Protein AF-A0A433WZS6-F1 (afdb_monomer_lite)

Secondary structure (DSSP, 8-state):
-HHHHHHHHHHHHHHHHHHHHHHHHHHH---GGGGHHHHHHHHHTT----HHHHHHHHHHHHHHHHHHHHHHHHHHHHHHH--

Radius of gyration: 16.36 Å; chains: 1; bounding box: 39×29×44 Å

Structure (mmCIF, N/CA/C/O backbone):
data_AF-A0A433WZS6-F1
#
_entry.id   AF-A0A433WZS6-F1
#
loop_
_atom_site.group_PDB
_atom_site.id
_atom_site.type_symbol
_atom_site.label_atom_id
_atom_site.label_alt_id
_atom_site.label_comp_id
_atom_site.label_asym_id
_atom_site.label_entity_id
_atom_site.label_seq_id
_atom_site.pdbx_PDB_ins_code
_atom_site.Cartn_x
_atom_site.Cartn_y
_atom_site.Cartn_z
_atom_site.occupancy
_atom_site.B_iso_or_equiv
_atom_site.auth_seq_id
_atom_site.auth_comp_id
_atom_site.auth_asym_id
_atom_site.auth_atom_id
_atom_site.pdbx_PDB_model_num
ATOM 1 N N . MET A 1 1 ? -10.073 11.188 15.837 1.00 59.94 1 MET A N 1
ATOM 2 C CA . MET A 1 1 ? -9.687 9.938 16.539 1.00 59.94 1 MET A CA 1
ATOM 3 C C . MET A 1 1 ? -9.453 8.764 15.592 1.00 59.94 1 MET A C 1
ATOM 5 O O . MET A 1 1 ? -8.385 8.186 15.676 1.00 59.94 1 MET A O 1
ATOM 9 N N . LYS A 1 2 ? -10.363 8.432 14.657 1.00 60.81 2 LYS A N 1
ATOM 10 C CA . LYS A 1 2 ? -10.130 7.328 13.696 1.00 60.81 2 LYS A CA 1
ATOM 11 C C . LYS A 1 2 ? -8.863 7.523 12.851 1.00 60.81 2 LYS A C 1
ATOM 13 O O . LYS A 1 2 ? -8.010 6.652 12.863 1.00 60.81 2 LYS A O 1
ATOM 18 N N . ALA A 1 3 ? -8.678 8.703 12.254 1.00 63.53 3 ALA A N 1
ATOM 19 C CA . ALA A 1 3 ? -7.481 9.023 11.465 1.00 63.53 3 ALA A CA 1
ATOM 20 C C . ALA A 1 3 ? -6.154 8.885 12.247 1.00 63.53 3 ALA A C 1
ATOM 22 O O . ALA A 1 3 ? -5.160 8.439 11.685 1.00 63.53 3 ALA A O 1
ATOM 23 N N . LEU A 1 4 ? -6.162 9.191 13.553 1.00 73.00 4 LEU A N 1
ATOM 24 C CA . LEU A 1 4 ? -4.995 9.048 14.439 1.00 73.00 4 LEU A CA 1
ATOM 25 C C . LEU A 1 4 ? -4.609 7.580 14.689 1.00 73.00 4 LEU A C 1
ATOM 27 O O . LEU A 1 4 ? -3.457 7.311 14.997 1.00 73.00 4 LEU A O 1
ATOM 31 N N . ILE A 1 5 ? -5.550 6.640 14.549 1.00 75.88 5 ILE A N 1
ATOM 32 C CA . ILE A 1 5 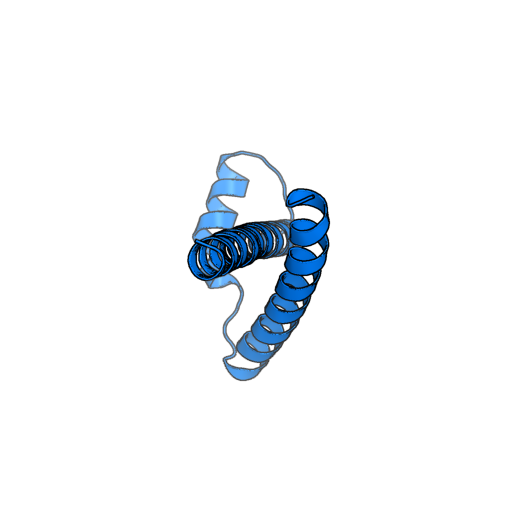? -5.313 5.195 14.703 1.00 75.88 5 ILE A CA 1
ATOM 33 C C . ILE A 1 5 ? -5.039 4.549 13.340 1.00 75.88 5 ILE A C 1
ATOM 35 O O . ILE A 1 5 ? -4.200 3.660 13.229 1.00 75.88 5 ILE A O 1
ATOM 39 N N . THR A 1 6 ? -5.704 5.015 12.281 1.00 77.00 6 THR A N 1
ATOM 40 C CA . THR A 1 6 ? -5.517 4.492 10.922 1.00 77.00 6 THR A CA 1
ATOM 41 C C . THR A 1 6 ? -4.078 4.641 10.448 1.00 77.00 6 THR A C 1
ATOM 43 O O . THR A 1 6 ? -3.563 3.734 9.808 1.00 77.00 6 THR A O 1
ATOM 46 N N . LEU A 1 7 ? -3.418 5.750 10.783 1.00 79.44 7 LEU A N 1
ATOM 47 C CA . LEU A 1 7 ? -2.053 6.034 10.342 1.00 79.44 7 LEU A CA 1
ATOM 48 C C . LEU A 1 7 ? -1.015 5.044 10.917 1.00 79.44 7 LEU A C 1
ATOM 50 O O . LEU A 1 7 ? -0.324 4.408 10.123 1.00 79.44 7 LEU A O 1
ATOM 54 N N . PRO A 1 8 ? -0.932 4.805 12.243 1.00 83.19 8 PRO A N 1
ATOM 55 C CA . PRO A 1 8 ? -0.038 3.781 12.785 1.00 83.19 8 PRO A CA 1
ATOM 56 C C . PRO A 1 8 ? -0.403 2.362 12.326 1.00 83.19 8 PRO A C 1
ATOM 58 O O . PRO A 1 8 ? 0.496 1.575 12.036 1.00 83.19 8 PRO A O 1
ATOM 61 N N . VAL A 1 9 ? -1.693 2.033 12.174 1.00 82.69 9 VAL A N 1
ATOM 62 C CA . VAL A 1 9 ? -2.106 0.734 11.608 1.00 82.69 9 VAL A CA 1
ATOM 63 C C . VAL A 1 9 ? -1.627 0.594 10.159 1.00 82.69 9 VAL A C 1
ATOM 65 O O . VAL A 1 9 ? -1.115 -0.459 9.792 1.00 82.69 9 VAL A O 1
ATOM 68 N N . ALA A 1 10 ? -1.719 1.649 9.348 1.00 82.12 10 ALA A N 1
ATOM 69 C CA . ALA A 1 10 ? -1.234 1.643 7.970 1.00 82.12 10 ALA A CA 1
ATOM 70 C C . ALA A 1 10 ? 0.282 1.454 7.893 1.00 82.12 10 ALA A C 1
ATOM 72 O O . ALA A 1 10 ? 0.742 0.704 7.040 1.00 82.12 10 ALA A O 1
ATOM 73 N N . VAL A 1 11 ? 1.054 2.062 8.799 1.00 84.56 11 VAL A N 1
ATOM 74 C CA . VAL A 1 11 ? 2.510 1.852 8.873 1.00 84.56 11 VAL A CA 1
ATOM 75 C C . VAL A 1 11 ? 2.837 0.396 9.211 1.00 84.56 11 VAL A C 1
ATOM 77 O O . VAL A 1 11 ? 3.673 -0.211 8.546 1.00 84.56 11 VAL A O 1
ATOM 80 N N . VAL A 1 12 ? 2.154 -0.199 10.194 1.00 85.94 12 VAL A N 1
ATOM 81 C CA . VAL A 1 12 ? 2.361 -1.612 10.562 1.00 85.94 12 VAL A CA 1
ATOM 82 C C . VAL A 1 12 ? 2.023 -2.540 9.396 1.00 85.94 12 VAL A C 1
ATOM 84 O O . VAL A 1 12 ? 2.803 -3.432 9.066 1.00 85.94 12 VAL A O 1
ATOM 87 N N . VAL A 1 13 ? 0.884 -2.307 8.743 1.00 87.38 13 VAL A N 1
ATOM 88 C CA . VAL A 1 13 ? 0.457 -3.075 7.569 1.00 87.38 13 VAL A CA 1
ATOM 89 C C . VAL A 1 13 ? 1.462 -2.913 6.427 1.00 87.38 13 VAL A C 1
ATOM 91 O O . VAL A 1 13 ? 1.841 -3.910 5.822 1.00 87.38 13 VAL A O 1
ATOM 94 N N . TYR A 1 14 ? 1.967 -1.701 6.190 1.00 86.38 14 TYR A N 1
ATOM 95 C CA . TYR A 1 14 ? 2.975 -1.422 5.167 1.00 86.38 14 TYR A CA 1
ATOM 96 C C . TYR A 1 14 ? 4.278 -2.181 5.406 1.00 86.38 14 TYR A C 1
ATOM 98 O O . TYR A 1 14 ? 4.784 -2.825 4.489 1.00 86.38 14 TYR A O 1
ATOM 106 N N . LEU A 1 15 ? 4.795 -2.172 6.636 1.00 86.94 15 LEU A N 1
ATOM 107 C CA . LEU A 1 15 ? 6.006 -2.916 6.993 1.00 86.94 15 LEU A CA 1
ATOM 108 C C . LEU A 1 15 ? 5.802 -4.431 6.853 1.00 86.94 15 LEU A C 1
ATOM 110 O O . LEU A 1 15 ? 6.666 -5.124 6.314 1.00 86.94 15 LEU A O 1
ATOM 114 N N . ALA A 1 16 ? 4.644 -4.943 7.280 1.00 84.31 16 ALA A N 1
ATOM 115 C CA . ALA A 1 16 ? 4.299 -6.355 7.141 1.00 84.31 16 ALA A CA 1
ATOM 116 C C . ALA A 1 16 ? 4.178 -6.775 5.666 1.00 84.31 16 ALA A C 1
ATOM 118 O O . ALA A 1 16 ? 4.724 -7.808 5.277 1.00 84.31 16 ALA A O 1
ATOM 119 N N . LEU A 1 17 ? 3.523 -5.959 4.832 1.00 83.12 17 LEU A N 1
ATOM 120 C CA . LEU A 1 17 ? 3.443 -6.165 3.385 1.00 83.12 17 LEU A CA 1
ATOM 121 C C . LEU A 1 17 ? 4.825 -6.106 2.742 1.00 83.12 17 LEU A C 1
ATOM 123 O O . LEU A 1 17 ? 5.141 -6.976 1.936 1.00 83.12 17 LEU A O 1
ATOM 127 N N . GLY A 1 18 ? 5.655 -5.131 3.114 1.00 80.88 18 GLY A N 1
ATOM 128 C CA . GLY A 1 18 ? 7.049 -5.018 2.685 1.00 80.88 18 GLY A CA 1
ATOM 129 C C . GLY A 1 18 ? 7.814 -6.321 2.893 1.00 80.88 18 GLY A C 1
ATOM 130 O O . GLY A 1 18 ? 8.353 -6.892 1.944 1.00 80.88 18 GLY A O 1
ATOM 131 N N . ASN A 1 19 ? 7.775 -6.838 4.121 1.00 83.94 19 ASN A N 1
ATOM 132 C CA . ASN A 1 19 ? 8.470 -8.065 4.489 1.00 83.94 19 ASN A CA 1
ATOM 133 C C . ASN A 1 19 ? 7.896 -9.309 3.786 1.00 83.94 19 ASN A C 1
ATOM 135 O O . ASN A 1 19 ? 8.643 -10.119 3.240 1.00 83.94 19 ASN A O 1
ATOM 139 N N . ALA A 1 20 ? 6.567 -9.449 3.738 1.00 79.88 20 ALA A N 1
ATOM 140 C CA . ALA A 1 20 ? 5.909 -10.579 3.080 1.00 79.88 20 ALA A CA 1
ATOM 141 C C . ALA A 1 20 ? 6.202 -10.616 1.574 1.00 79.88 20 ALA A C 1
ATOM 143 O O . ALA A 1 20 ? 6.454 -11.674 1.002 1.00 79.88 20 ALA A O 1
ATOM 144 N N . THR A 1 21 ? 6.213 -9.447 0.940 1.00 79.06 21 THR A N 1
ATOM 145 C CA . THR A 1 21 ? 6.475 -9.306 -0.490 1.00 79.06 21 THR A CA 1
ATOM 146 C C . THR A 1 21 ? 7.941 -9.595 -0.807 1.00 79.06 21 THR A C 1
ATOM 148 O O . THR A 1 21 ? 8.233 -10.291 -1.778 1.00 79.06 21 THR A O 1
ATOM 151 N N . HIS A 1 22 ? 8.863 -9.146 0.052 1.00 77.56 22 HIS A N 1
ATOM 152 C CA . HIS A 1 22 ? 10.280 -9.487 -0.050 1.00 77.56 22 HIS A CA 1
ATOM 153 C C . HIS A 1 22 ? 10.504 -11.004 0.033 1.00 77.56 22 HIS A C 1
ATOM 155 O O . HIS A 1 22 ? 11.122 -11.581 -0.860 1.00 77.56 22 HIS A O 1
ATOM 161 N N . HIS A 1 23 ? 9.927 -11.668 1.040 1.00 78.19 23 HIS A N 1
ATOM 162 C CA . HIS A 1 23 ? 10.000 -13.124 1.176 1.00 78.19 23 HIS A CA 1
ATOM 163 C C . HIS A 1 23 ? 9.362 -13.865 -0.004 1.00 78.19 23 HIS A C 1
ATOM 165 O O . HIS A 1 23 ? 9.935 -14.832 -0.505 1.00 78.19 23 HIS A O 1
ATOM 171 N N . TYR A 1 24 ? 8.200 -13.408 -0.480 1.00 77.06 24 TYR A N 1
ATOM 172 C CA . TYR A 1 24 ? 7.516 -14.023 -1.613 1.00 77.06 24 TYR A CA 1
ATOM 173 C C . TYR A 1 24 ? 8.355 -13.950 -2.889 1.00 77.06 24 TYR A C 1
ATOM 175 O O . TYR A 1 24 ? 8.487 -14.954 -3.587 1.00 77.06 24 TYR A O 1
ATOM 183 N N . PHE A 1 25 ? 8.950 -12.799 -3.204 1.00 76.69 25 PHE A N 1
ATOM 184 C CA . PHE A 1 25 ? 9.781 -12.667 -4.400 1.00 76.69 25 PHE A CA 1
ATOM 185 C C . PHE A 1 25 ? 11.126 -13.385 -4.271 1.00 76.69 25 PHE A C 1
ATOM 187 O O . PHE A 1 25 ? 11.568 -13.998 -5.241 1.00 76.69 25 PHE A O 1
ATOM 194 N N . ALA A 1 26 ? 11.722 -13.403 -3.075 1.00 73.81 26 ALA A N 1
ATOM 195 C CA . ALA A 1 26 ? 12.928 -14.180 -2.803 1.00 73.81 26 ALA A CA 1
ATOM 196 C C . ALA A 1 26 ? 12.701 -15.690 -2.990 1.00 73.81 26 ALA A C 1
ATOM 198 O O . ALA A 1 26 ? 13.557 -16.374 -3.545 1.00 73.81 26 ALA A O 1
ATOM 199 N N . TRP A 1 27 ? 11.544 -16.213 -2.568 1.00 72.19 27 TRP A N 1
ATOM 200 C CA . TRP A 1 27 ? 11.241 -17.644 -2.665 1.00 72.19 27 TRP A CA 1
ATOM 201 C C . TRP A 1 27 ? 10.675 -18.065 -4.028 1.00 72.19 27 TRP A C 1
ATOM 203 O O . TRP A 1 27 ? 10.999 -19.137 -4.531 1.00 72.19 27 TRP A O 1
ATOM 213 N N . SER A 1 28 ? 9.834 -17.233 -4.649 1.00 70.06 28 SER A N 1
ATOM 214 C CA . SER A 1 28 ? 9.145 -17.584 -5.900 1.00 70.06 28 SER A CA 1
ATOM 215 C C . SER A 1 28 ? 9.959 -17.311 -7.166 1.00 70.06 28 SER A C 1
ATOM 217 O O . SER A 1 28 ? 9.529 -17.706 -8.251 1.00 70.06 28 SER A O 1
ATOM 219 N N . GLY A 1 29 ? 11.073 -16.575 -7.069 1.00 68.56 29 GLY A N 1
ATOM 220 C CA . GLY A 1 29 ? 11.847 -16.114 -8.228 1.00 68.56 29 GLY A CA 1
ATOM 221 C C . GLY A 1 29 ? 11.056 -15.207 -9.182 1.00 68.56 29 GLY A C 1
ATOM 222 O O . GLY A 1 29 ? 11.534 -14.872 -10.267 1.00 68.56 29 GLY A O 1
ATOM 223 N N . ARG A 1 30 ? 9.827 -14.809 -8.817 1.00 68.19 30 ARG A N 1
ATOM 224 C CA . ARG A 1 30 ? 9.027 -13.873 -9.602 1.00 68.19 30 ARG A CA 1
ATOM 225 C C . ARG A 1 30 ? 9.612 -12.475 -9.449 1.00 68.19 30 ARG A C 1
ATOM 227 O O . ARG A 1 30 ? 10.131 -12.095 -8.409 1.00 68.19 30 ARG A O 1
ATOM 234 N N . SER A 1 31 ? 9.508 -11.698 -10.515 1.00 68.75 31 SER A N 1
ATOM 235 C CA . SER A 1 31 ? 9.868 -10.284 -10.504 1.00 68.75 31 SER A CA 1
ATOM 236 C C . SER A 1 31 ? 8.606 -9.438 -10.339 1.00 68.75 31 SER A C 1
ATOM 238 O O . SER A 1 31 ? 7.491 -9.914 -10.570 1.00 68.75 31 SER A O 1
ATOM 240 N N . TRP A 1 32 ? 8.778 -8.149 -10.054 1.00 71.12 32 TRP A N 1
ATOM 241 C CA . TRP A 1 32 ? 7.729 -7.124 -10.017 1.00 71.12 32 TRP A CA 1
ATOM 242 C C . TRP A 1 32 ? 6.971 -6.933 -11.346 1.00 71.12 32 TRP A C 1
ATOM 244 O O . TRP A 1 32 ? 6.156 -6.026 -11.465 1.00 71.12 32 TRP A O 1
ATOM 254 N N . LYS A 1 33 ? 7.179 -7.810 -12.338 1.00 68.88 33 LYS A N 1
ATOM 255 C CA . LYS A 1 33 ? 6.428 -7.897 -13.598 1.00 68.88 33 LYS A CA 1
ATOM 256 C C . LYS A 1 33 ? 4.911 -7.974 -13.408 1.00 68.88 33 LYS A C 1
ATOM 258 O O . LYS A 1 33 ? 4.194 -7.586 -14.316 1.00 68.88 33 LYS A O 1
ATOM 263 N N . VAL A 1 34 ? 4.413 -8.423 -12.252 1.00 72.50 34 VAL A N 1
ATOM 264 C CA . VAL A 1 34 ? 2.971 -8.379 -11.932 1.00 72.50 34 VAL A CA 1
ATOM 265 C C . VAL A 1 34 ? 2.411 -6.948 -11.901 1.00 72.50 34 VAL A C 1
ATOM 267 O O . VAL A 1 34 ? 1.229 -6.743 -12.150 1.00 72.50 34 VAL A O 1
ATOM 270 N N . LEU A 1 35 ? 3.264 -5.950 -11.653 1.00 72.94 35 LEU A N 1
ATOM 271 C CA . LEU A 1 35 ? 2.916 -4.530 -11.680 1.00 72.94 35 LEU A CA 1
ATOM 272 C C . LEU A 1 35 ? 3.128 -3.891 -13.063 1.00 72.94 35 LEU A C 1
ATOM 274 O O . LEU A 1 35 ? 3.016 -2.673 -13.186 1.00 72.94 35 LEU A O 1
ATOM 278 N N . SER A 1 36 ? 3.395 -4.678 -14.114 1.00 77.06 36 SER A N 1
ATOM 279 C CA . SER A 1 36 ? 3.575 -4.155 -15.476 1.00 77.06 36 SER A CA 1
ATOM 280 C C . SER A 1 36 ? 2.436 -3.256 -15.973 1.00 77.06 36 SER A C 1
ATOM 282 O O . SER A 1 36 ? 2.759 -2.248 -16.602 1.00 77.06 36 SER A O 1
ATOM 284 N N . PRO A 1 37 ? 1.143 -3.498 -15.655 1.00 81.94 37 PRO A N 1
ATOM 285 C CA . PRO A 1 37 ? 0.082 -2.584 -16.075 1.00 81.94 37 PRO A CA 1
ATOM 286 C C . PRO A 1 37 ? 0.207 -1.210 -15.408 1.00 81.94 37 PRO A C 1
ATOM 288 O O . PRO A 1 37 ? -0.082 -0.193 -16.028 1.00 81.94 37 PRO A O 1
ATOM 291 N N . VAL A 1 38 ? 0.681 -1.162 -14.160 1.00 80.88 38 VAL A N 1
ATOM 292 C CA . VAL A 1 38 ? 0.865 0.088 -13.409 1.00 80.88 38 VAL A CA 1
ATOM 293 C C . VAL A 1 38 ? 2.064 0.867 -13.949 1.00 80.88 38 VAL A C 1
ATOM 295 O O . VAL A 1 38 ? 1.980 2.081 -14.108 1.00 80.88 38 VAL A O 1
ATOM 298 N N . PHE A 1 39 ? 3.154 0.173 -14.295 1.00 81.62 39 PHE A N 1
ATOM 299 C CA . PHE A 1 39 ? 4.306 0.796 -14.955 1.00 81.62 39 PHE A CA 1
ATOM 300 C C . PHE A 1 39 ? 3.927 1.388 -16.318 1.00 81.62 39 PHE A C 1
ATOM 302 O O . PHE A 1 39 ? 4.336 2.503 -16.625 1.00 81.62 39 PHE A O 1
ATOM 309 N N . TYR A 1 40 ? 3.091 0.690 -17.092 1.00 82.06 40 TYR A N 1
ATOM 310 C CA . TYR A 1 40 ? 2.583 1.196 -18.368 1.00 82.06 40 TYR A CA 1
ATOM 311 C C . TYR A 1 40 ? 1.706 2.442 -18.195 1.00 82.06 40 TYR A C 1
ATOM 313 O O . TYR A 1 40 ? 1.865 3.415 -18.922 1.00 82.06 40 TYR A O 1
ATOM 321 N N . VAL A 1 41 ? 0.809 2.447 -17.204 1.00 84.44 41 VAL A N 1
ATOM 322 C CA . VAL A 1 41 ? -0.031 3.619 -16.908 1.00 84.44 41 VAL A CA 1
ATOM 323 C C . VAL A 1 41 ? 0.814 4.812 -16.454 1.00 84.44 41 VAL A C 1
ATOM 325 O O . VAL A 1 41 ? 0.536 5.934 -16.860 1.00 84.44 41 VAL A O 1
ATOM 328 N N . ASN A 1 42 ? 1.859 4.592 -15.653 1.00 85.06 42 ASN A N 1
ATOM 329 C CA . ASN A 1 42 ? 2.784 5.651 -15.243 1.00 85.06 42 ASN A CA 1
ATOM 330 C C . ASN A 1 42 ? 3.475 6.325 -16.438 1.00 85.06 42 ASN A C 1
ATOM 332 O O . ASN A 1 42 ? 3.560 7.550 -16.479 1.00 85.06 42 ASN A O 1
ATOM 336 N N . ASP A 1 43 ? 3.933 5.519 -17.397 1.00 82.75 43 ASP A N 1
ATOM 337 C CA . ASP A 1 43 ? 4.570 5.992 -18.628 1.00 82.75 43 ASP A CA 1
ATOM 338 C C . ASP A 1 43 ? 3.561 6.723 -19.533 1.00 82.75 43 ASP A C 1
ATOM 340 O O . ASP A 1 43 ? 3.796 7.847 -19.965 1.00 82.75 43 ASP A O 1
ATOM 344 N N . ALA A 1 44 ? 2.362 6.153 -19.708 1.00 84.88 44 ALA A N 1
ATOM 345 C CA . ALA A 1 44 ? 1.282 6.758 -20.491 1.00 84.88 44 ALA A CA 1
ATOM 346 C C . ALA A 1 44 ? 0.778 8.094 -19.915 1.00 84.88 44 ALA A C 1
ATOM 348 O O . ALA A 1 44 ? 0.337 8.965 -20.663 1.00 84.88 44 ALA A O 1
ATOM 349 N N . LEU A 1 45 ? 0.830 8.258 -18.590 1.00 84.38 45 LEU A N 1
ATOM 350 C CA . LEU A 1 45 ? 0.464 9.494 -17.898 1.00 84.38 45 LEU A CA 1
ATOM 351 C C . LEU A 1 45 ? 1.638 10.478 -17.757 1.00 84.38 45 LEU A C 1
ATOM 353 O O . LEU A 1 45 ? 1.438 11.565 -17.218 1.00 84.38 45 LEU A O 1
ATOM 357 N N . GLY A 1 46 ? 2.844 10.122 -18.217 1.00 80.94 46 GLY A N 1
ATOM 358 C CA . GLY A 1 46 ? 4.027 10.983 -18.147 1.00 80.94 46 GLY A CA 1
ATOM 359 C C . GLY A 1 46 ? 4.455 11.329 -16.718 1.00 80.94 46 GLY A C 1
ATOM 360 O O . GLY A 1 46 ? 4.975 12.414 -16.476 1.00 80.94 46 GLY A O 1
ATOM 361 N N . LEU A 1 47 ? 4.197 10.438 -15.756 1.00 80.19 47 LEU A N 1
ATOM 362 C CA . LEU A 1 47 ? 4.440 10.700 -14.333 1.00 80.19 47 LEU A CA 1
ATOM 363 C C . LEU A 1 47 ? 5.915 10.529 -13.926 1.00 80.19 47 LEU A C 1
ATOM 365 O O . LEU A 1 47 ? 6.273 10.897 -12.810 1.00 80.19 47 LEU A O 1
ATOM 369 N N . ASP A 1 48 ? 6.745 9.954 -14.806 1.00 81.69 48 ASP A N 1
ATOM 370 C CA . ASP A 1 48 ? 8.194 9.724 -14.648 1.00 81.69 48 ASP A CA 1
ATOM 371 C C . ASP A 1 48 ? 8.604 9.099 -13.295 1.00 81.69 48 ASP A C 1
ATOM 373 O O . ASP A 1 48 ? 9.713 9.271 -12.786 1.00 81.69 48 ASP A O 1
ATOM 377 N N . LEU A 1 49 ? 7.691 8.352 -12.661 1.00 80.75 49 LEU A N 1
ATOM 378 C CA . LEU A 1 49 ? 8.000 7.681 -11.405 1.00 80.75 49 LEU A CA 1
ATOM 379 C C . LEU A 1 49 ? 8.891 6.470 -11.674 1.00 80.75 49 LEU A C 1
ATOM 381 O O . LEU A 1 49 ? 8.550 5.575 -12.448 1.00 80.75 49 LEU A O 1
ATOM 385 N N . GLY A 1 50 ? 10.006 6.398 -10.950 1.00 81.25 50 GLY A N 1
ATOM 386 C CA . GLY A 1 50 ? 10.847 5.209 -10.940 1.00 81.25 50 GLY A CA 1
ATOM 387 C C . GLY A 1 50 ? 10.090 3.970 -10.446 1.00 81.25 50 GLY A C 1
ATOM 388 O O . GLY A 1 50 ? 9.167 4.051 -9.631 1.00 81.25 50 GLY A O 1
ATOM 389 N N . GLN A 1 51 ? 10.532 2.790 -10.886 1.00 78.81 51 GLN A N 1
ATOM 390 C CA . GLN A 1 51 ? 9.916 1.504 -10.537 1.00 78.81 51 GLN A CA 1
ATOM 391 C C . GLN A 1 51 ? 9.756 1.314 -9.016 1.00 78.81 51 GLN A C 1
ATOM 393 O O . GLN A 1 51 ? 8.713 0.858 -8.548 1.00 78.81 51 GLN A O 1
ATOM 398 N N . ALA A 1 52 ? 10.767 1.715 -8.236 1.00 78.06 52 ALA A N 1
ATOM 399 C CA . ALA A 1 52 ? 10.732 1.668 -6.775 1.00 78.06 52 ALA A CA 1
ATOM 400 C C . ALA A 1 52 ? 9.642 2.578 -6.183 1.00 78.06 52 ALA A C 1
ATOM 402 O O . ALA A 1 52 ? 8.940 2.171 -5.259 1.00 78.06 52 ALA A O 1
ATOM 403 N N . SER A 1 53 ? 9.456 3.778 -6.738 1.00 82.38 53 SER A N 1
ATOM 404 C CA . SER A 1 53 ? 8.434 4.733 -6.297 1.00 82.38 53 SER A CA 1
ATOM 405 C C . SER A 1 53 ? 7.027 4.197 -6.535 1.00 82.38 53 SER A C 1
ATOM 407 O O . SER A 1 53 ? 6.173 4.299 -5.659 1.00 82.38 53 SER A O 1
ATOM 409 N N . ILE A 1 54 ? 6.797 3.554 -7.680 1.00 82.06 54 ILE A N 1
ATOM 410 C CA . ILE A 1 54 ? 5.506 2.942 -8.022 1.00 82.06 54 ILE A CA 1
ATOM 411 C C . ILE A 1 54 ? 5.193 1.767 -7.090 1.00 82.06 54 ILE A C 1
ATOM 413 O O . ILE A 1 54 ? 4.067 1.640 -6.604 1.00 82.06 54 ILE A O 1
ATOM 417 N N . ILE A 1 55 ? 6.192 0.929 -6.798 1.00 81.88 55 ILE A N 1
ATOM 418 C CA . ILE A 1 55 ? 6.059 -0.172 -5.837 1.00 81.88 55 ILE A CA 1
ATOM 419 C C . ILE A 1 55 ? 5.711 0.378 -4.449 1.00 81.88 55 ILE A C 1
ATOM 421 O O . ILE A 1 55 ? 4.712 -0.041 -3.864 1.00 81.88 55 ILE A O 1
ATOM 425 N N . MET A 1 56 ? 6.475 1.355 -3.948 1.00 82.00 56 MET A N 1
ATOM 426 C CA . MET A 1 56 ? 6.223 1.971 -2.640 1.00 82.00 56 MET A CA 1
ATOM 427 C C . MET A 1 56 ? 4.835 2.612 -2.569 1.00 82.00 56 MET A C 1
ATOM 429 O O . MET A 1 56 ? 4.098 2.362 -1.617 1.00 82.00 56 MET A O 1
ATOM 433 N N . ALA A 1 57 ? 4.439 3.375 -3.590 1.00 82.69 57 ALA A N 1
ATOM 434 C CA . ALA A 1 57 ? 3.131 4.022 -3.648 1.00 82.69 57 ALA A CA 1
ATOM 435 C C . ALA A 1 57 ? 1.987 2.998 -3.648 1.00 82.69 57 ALA A C 1
ATOM 437 O O . ALA A 1 57 ? 1.020 3.148 -2.902 1.00 82.69 57 ALA A O 1
ATOM 438 N N . THR A 1 58 ? 2.124 1.918 -4.421 1.00 83.25 58 THR A N 1
ATOM 439 C CA . THR A 1 58 ? 1.128 0.839 -4.473 1.00 83.25 58 THR A CA 1
ATOM 440 C C . THR A 1 58 ? 1.001 0.151 -3.114 1.00 83.25 58 THR A C 1
ATOM 442 O O . THR A 1 58 ? -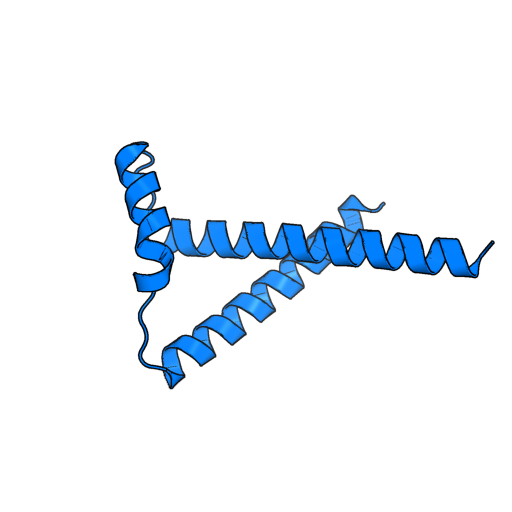0.105 -0.021 -2.603 1.00 83.25 58 THR A O 1
ATOM 445 N N . MET A 1 59 ? 2.126 -0.196 -2.482 1.00 84.56 59 MET A N 1
ATOM 446 C CA . MET A 1 59 ? 2.131 -0.830 -1.161 1.00 84.56 59 MET A CA 1
ATOM 447 C C . MET A 1 59 ? 1.547 0.092 -0.089 1.00 84.56 59 MET A C 1
ATOM 449 O O . MET A 1 59 ? 0.779 -0.358 0.762 1.00 84.56 59 MET A O 1
ATOM 453 N N . MET A 1 60 ? 1.853 1.387 -0.144 1.00 85.44 60 MET A N 1
ATOM 454 C CA . MET A 1 60 ? 1.328 2.381 0.789 1.00 85.44 60 MET A CA 1
ATOM 455 C C . MET A 1 60 ? -0.185 2.557 0.630 1.00 85.44 60 MET A C 1
ATOM 457 O O . MET A 1 60 ? -0.909 2.568 1.626 1.00 85.44 60 MET A O 1
ATOM 461 N N . LEU A 1 61 ? -0.682 2.598 -0.607 1.00 85.44 61 LEU A N 1
ATOM 462 C CA . LEU A 1 61 ? -2.109 2.702 -0.902 1.00 85.44 61 LEU A CA 1
ATOM 463 C C . LEU A 1 61 ? -2.886 1.469 -0.421 1.00 85.44 61 LEU A C 1
ATOM 465 O O . LEU A 1 61 ? -3.898 1.612 0.267 1.00 85.44 61 LEU A O 1
ATOM 469 N N . VAL A 1 62 ? -2.376 0.263 -0.688 1.00 86.88 62 VAL A N 1
ATOM 47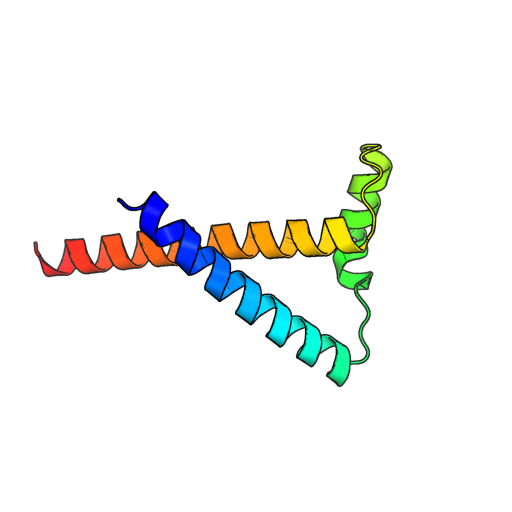0 C CA . VAL A 1 62 ? -2.956 -0.992 -0.174 1.00 86.88 62 VAL A CA 1
ATOM 471 C C . VAL A 1 62 ? -2.978 -0.997 1.354 1.00 86.88 62 VAL A C 1
ATOM 473 O O . VAL A 1 62 ? -3.980 -1.370 1.966 1.00 86.88 62 VAL A O 1
ATOM 476 N N . SER A 1 63 ? -1.902 -0.529 1.984 1.00 85.50 63 SER A N 1
ATOM 477 C CA . SER A 1 63 ? -1.796 -0.491 3.444 1.00 85.50 63 SER A CA 1
ATOM 478 C C . SER A 1 63 ? -2.798 0.469 4.073 1.00 85.50 63 SER A C 1
ATOM 480 O O . SER A 1 63 ? -3.423 0.133 5.077 1.00 85.50 63 SER A O 1
ATOM 482 N N . LEU A 1 64 ? -3.014 1.633 3.458 1.00 85.25 64 LEU A N 1
ATOM 483 C CA . LEU A 1 64 ? -4.036 2.590 3.880 1.00 85.25 64 LEU A CA 1
ATOM 484 C C . LEU A 1 64 ? -5.451 2.026 3.714 1.00 85.25 64 LEU A C 1
ATOM 486 O O . LEU A 1 64 ? -6.274 2.181 4.618 1.00 85.25 64 LEU A O 1
ATOM 490 N N . MET A 1 65 ? -5.736 1.342 2.601 1.00 86.38 65 MET A N 1
ATOM 491 C CA . MET A 1 65 ? -7.035 0.702 2.372 1.00 86.38 65 MET A CA 1
ATOM 492 C C . MET A 1 65 ? -7.324 -0.380 3.416 1.00 86.38 65 MET A C 1
ATOM 494 O O . MET A 1 65 ? -8.392 -0.376 4.030 1.00 86.38 65 MET A O 1
ATOM 498 N N . LEU A 1 66 ? -6.355 -1.263 3.675 1.00 85.62 66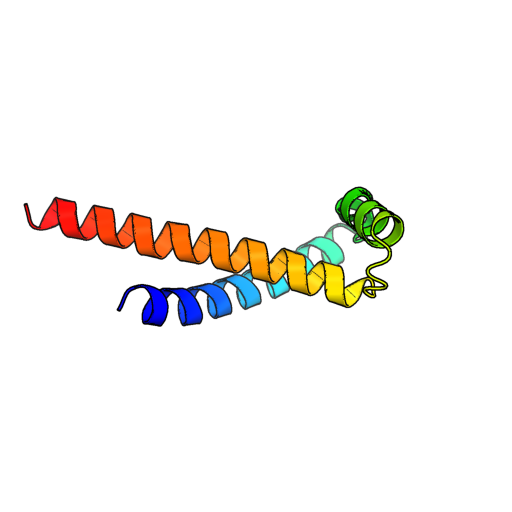 LEU A N 1
ATOM 499 C CA . LEU A 1 66 ? -6.473 -2.305 4.693 1.00 85.62 66 LEU A CA 1
ATOM 500 C C . LEU A 1 66 ? -6.613 -1.712 6.094 1.00 85.62 66 LEU A C 1
ATOM 502 O O . LEU A 1 66 ? -7.507 -2.108 6.837 1.00 85.62 66 LEU A O 1
ATOM 506 N N . ALA A 1 67 ? -5.791 -0.725 6.450 1.00 85.12 67 ALA A N 1
ATOM 507 C CA . ALA A 1 67 ? -5.877 -0.060 7.744 1.00 85.12 67 ALA A CA 1
ATOM 508 C C . ALA A 1 67 ? -7.226 0.635 7.943 1.00 85.12 67 ALA A C 1
ATOM 510 O O . ALA A 1 67 ? -7.815 0.542 9.018 1.00 85.12 67 ALA A O 1
ATOM 511 N N . SER A 1 68 ? -7.752 1.289 6.906 1.00 82.50 68 SER A N 1
ATOM 512 C CA . SER A 1 68 ? -9.082 1.895 6.938 1.00 82.50 68 SER A CA 1
ATOM 513 C C . SER A 1 68 ? -10.173 0.842 7.143 1.00 82.50 68 SER A C 1
ATOM 515 O O . SER A 1 68 ? -11.041 1.021 8.000 1.00 82.50 68 SER A O 1
ATOM 517 N N . GLY A 1 69 ? -10.095 -0.288 6.432 1.00 83.62 69 GLY A N 1
ATOM 518 C CA . GLY A 1 69 ? -10.994 -1.428 6.614 1.00 83.62 69 GLY A CA 1
ATOM 519 C C . GLY A 1 69 ? -10.932 -2.012 8.027 1.00 83.62 69 GLY A C 1
ATOM 520 O O . GLY A 1 69 ? -11.971 -2.216 8.648 1.00 83.62 69 GLY A O 1
ATOM 521 N N . ILE A 1 70 ? -9.729 -2.197 8.578 1.00 84.00 70 ILE A N 1
ATOM 522 C CA . ILE A 1 70 ? -9.505 -2.691 9.944 1.00 84.00 70 ILE A CA 1
ATOM 523 C C . ILE A 1 70 ? -10.097 -1.716 10.962 1.00 84.00 70 ILE A C 1
ATOM 525 O O . ILE A 1 70 ? -10.920 -2.113 11.780 1.00 84.00 70 ILE A O 1
ATOM 529 N N . VAL A 1 71 ? -9.738 -0.432 10.901 1.00 83.31 71 VAL A N 1
ATOM 530 C CA . VAL A 1 71 ? -10.214 0.583 11.856 1.00 83.31 71 VAL A CA 1
ATOM 531 C C . VAL A 1 71 ? -11.729 0.769 11.768 1.00 83.31 71 VAL A C 1
ATOM 533 O O . VAL A 1 71 ? -12.400 0.917 12.792 1.00 83.31 71 VAL A O 1
ATOM 536 N N . THR A 1 72 ? -12.292 0.736 10.561 1.00 81.69 72 THR A N 1
ATOM 537 C CA . THR A 1 72 ? -13.737 0.887 10.345 1.00 81.69 72 THR A CA 1
ATOM 538 C C . THR A 1 72 ? -14.497 -0.361 10.786 1.00 81.69 72 THR A C 1
ATOM 540 O O . THR A 1 72 ? -15.501 -0.238 11.487 1.00 81.69 72 THR A O 1
ATOM 543 N N . GLY A 1 73 ? -13.991 -1.552 10.460 1.00 78.31 73 GLY A N 1
ATOM 544 C CA . GLY A 1 73 ? -14.551 -2.837 10.874 1.00 78.31 73 GLY A CA 1
ATOM 545 C C . GLY A 1 73 ? -14.502 -3.041 12.387 1.00 78.31 73 GLY A C 1
ATOM 546 O O . GLY A 1 73 ? -15.523 -3.369 12.987 1.00 78.31 73 GLY A O 1
ATOM 547 N N . LEU A 1 74 ? -13.364 -2.760 13.035 1.00 75.50 74 LEU A N 1
ATOM 548 C CA . LEU A 1 74 ? -13.252 -2.763 14.499 1.00 75.50 74 LEU A CA 1
ATOM 549 C C . LEU A 1 74 ? -14.184 -1.732 15.135 1.00 75.50 74 LEU A C 1
ATOM 551 O O . LEU A 1 74 ? -14.859 -2.046 16.112 1.00 75.50 74 LEU A O 1
A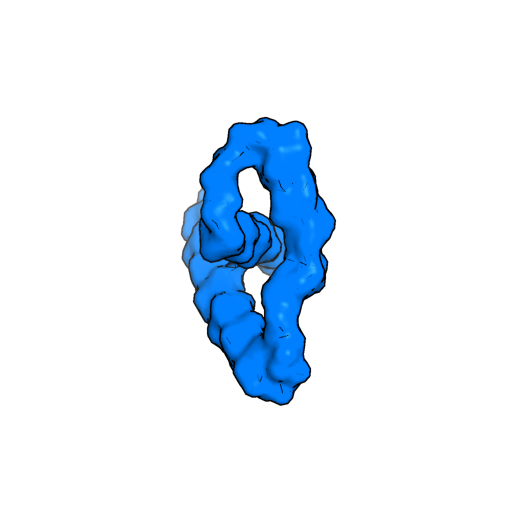TOM 555 N N . GLY A 1 75 ? -14.273 -0.526 14.569 1.00 69.69 75 GLY A N 1
ATOM 556 C CA . GLY A 1 75 ? -15.214 0.491 15.034 1.00 69.69 75 GLY A CA 1
ATOM 557 C C . GLY A 1 75 ? -16.672 0.025 14.970 1.00 69.69 75 GLY A C 1
ATOM 558 O O . GLY A 1 75 ? -17.423 0.242 15.919 1.00 69.69 75 GLY A O 1
ATOM 559 N N . ALA A 1 76 ? -17.063 -0.657 13.890 1.00 73.38 76 ALA A N 1
ATOM 560 C CA . ALA A 1 76 ? -18.404 -1.216 13.726 1.00 73.38 76 ALA A CA 1
ATOM 561 C C . ALA A 1 76 ? -18.680 -2.369 14.707 1.00 73.38 76 ALA A C 1
ATOM 563 O O . ALA A 1 76 ? -19.743 -2.411 15.322 1.00 73.38 76 ALA A O 1
ATOM 564 N N . LEU A 1 77 ? -17.714 -3.270 14.910 1.00 69.62 77 LEU A N 1
ATOM 565 C CA . LEU A 1 77 ? -17.808 -4.382 15.864 1.00 69.62 77 LEU A CA 1
ATOM 566 C C . LEU A 1 77 ? -17.922 -3.907 17.318 1.00 69.62 77 LEU A C 1
ATOM 568 O O . LEU A 1 77 ? -18.731 -4.440 18.075 1.00 69.62 77 LEU A O 1
ATOM 572 N N . ILE A 1 78 ? -17.143 -2.895 17.707 1.00 66.94 78 ILE A N 1
ATOM 573 C CA . ILE A 1 78 ? -17.196 -2.314 19.057 1.00 66.94 78 ILE A CA 1
ATOM 574 C C . ILE A 1 78 ? -18.523 -1.578 19.278 1.00 66.94 78 ILE A C 1
ATOM 576 O O . ILE A 1 78 ? -19.113 -1.714 20.347 1.00 66.94 78 ILE A O 1
ATOM 580 N N . GLY A 1 79 ? -19.023 -0.853 18.271 1.00 62.56 79 GLY A N 1
ATOM 581 C CA . GLY A 1 79 ? -20.341 -0.212 18.327 1.00 62.56 79 GLY A CA 1
ATOM 582 C C . GLY A 1 79 ? -21.478 -1.221 18.501 1.00 62.56 79 GLY A C 1
ATOM 583 O O . GLY A 1 79 ? -22.361 -1.009 19.323 1.00 62.56 79 GLY A O 1
ATOM 584 N N . ARG A 1 80 ? -21.405 -2.366 17.810 1.00 62.22 80 ARG A N 1
ATOM 585 C CA . ARG A 1 80 ? -22.393 -3.452 17.920 1.00 62.22 80 ARG A CA 1
ATOM 586 C C . ARG A 1 80 ? -22.397 -4.161 19.277 1.00 62.22 80 ARG A C 1
ATOM 588 O O . ARG A 1 80 ? -23.427 -4.688 19.660 1.00 62.22 80 ARG A O 1
ATOM 595 N N . ARG A 1 81 ? -21.264 -4.207 19.988 1.00 58.91 81 ARG A N 1
ATOM 596 C CA . ARG A 1 81 ? -21.167 -4.813 21.333 1.00 58.91 81 ARG A CA 1
ATOM 597 C C . ARG A 1 81 ? -21.635 -3.890 22.463 1.00 58.91 81 ARG A C 1
ATOM 599 O O . ARG A 1 81 ? -21.734 -4.349 23.594 1.00 58.91 81 ARG A O 1
ATOM 606 N N . ARG A 1 82 ? -21.841 -2.598 22.187 1.00 56.44 82 ARG A N 1
ATOM 607 C CA . ARG A 1 82 ? -22.290 -1.591 23.165 1.00 56.44 82 ARG A CA 1
ATOM 608 C C . ARG A 1 82 ? -23.758 -1.177 22.997 1.00 56.44 82 ARG A C 1
ATOM 610 O O . ARG A 1 82 ? -24.199 -0.320 23.757 1.00 56.44 82 ARG A O 1
ATOM 617 N N . GLY A 1 83 ? -24.460 -1.725 22.002 1.00 46.31 83 GLY A N 1
ATOM 618 C CA . GLY A 1 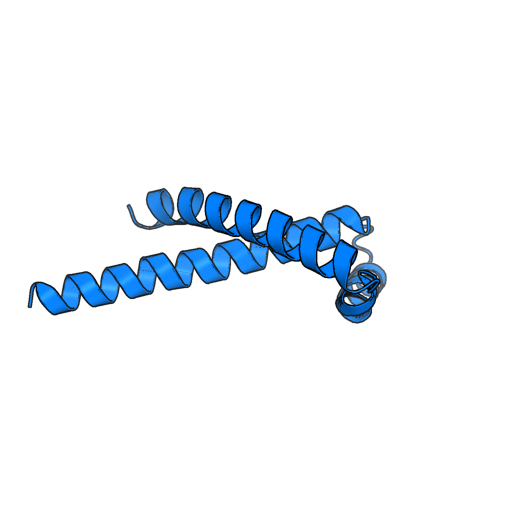83 ? -25.890 -1.506 21.758 1.00 46.31 83 GLY A CA 1
ATOM 619 C C . GLY A 1 83 ? -26.745 -2.626 22.322 1.00 46.31 83 GLY A C 1
ATOM 620 O O . GLY A 1 83 ? -26.222 -3.759 22.413 1.00 46.31 83 GLY A O 1
#

Sequence (83 aa):
MKALITLPVAVVVYLALGNATHHYFAWSGRSWKVLSPVFYVNDALGLDLGQASIIMATMMLVSLMLASGIVTGLGALIGRRRG

pLDDT: mean 77.86, std 8.24, range [46.31, 87.38]

Foldseek 3Di:
DLVVQLVVQLVVQLVVCVVVVVVCCVVVVDDPCVCVVVVVVCVVVVVPDDPVRSVSVVSSVVSSVVSNVVSVVVVVVVVVVVD